Protein AF-A0AAJ2NSG7-F1 (afdb_monomer_lite)

Secondary structure (DSSP, 8-state):
----S--TT-----SSS--------EEEEEEE-EEEE-GGGBPTT----PPP-SSSEEEEEEEHHHHTTEEEEEEEE--SS-B-S------PEEEEETT-PBP---

Structure (mmCIF, N/CA/C/O backbone):
data_AF-A0AAJ2NSG7-F1
#
_entry.id   AF-A0AAJ2NSG7-F1
#
loop_
_atom_site.group_PDB
_atom_site.id
_atom_site.type_symbol
_atom_site.label_atom_id
_atom_site.label_alt_id
_atom_site.label_comp_id
_atom_site.label_asym_id
_atom_site.label_entity_id
_atom_site.label_seq_id
_atom_site.pdbx_PDB_ins_code
_atom_site.Cartn_x
_atom_site.Cartn_y
_atom_site.Cartn_z
_atom_site.occupancy
_atom_site.B_iso_or_equiv
_atom_site.auth_seq_id
_atom_site.auth_comp_id
_atom_site.auth_asym_id
_atom_site.auth_atom_id
_atom_site.pdbx_PDB_model_num
ATOM 1 N N . LEU A 1 1 ? -21.685 13.780 21.806 1.00 62.72 1 LEU A N 1
ATOM 2 C CA . LEU A 1 1 ? -20.548 14.645 21.398 1.00 62.72 1 LEU A CA 1
ATOM 3 C C . LEU A 1 1 ? -20.424 15.786 22.408 1.00 62.72 1 LEU A C 1
ATOM 5 O O . LEU A 1 1 ? -21.454 16.245 22.881 1.00 62.72 1 LEU A O 1
ATOM 9 N N . LYS A 1 2 ? -19.214 16.214 22.790 1.00 68.44 2 LYS A N 1
ATOM 10 C CA . LYS A 1 2 ? -19.013 17.317 23.751 1.00 68.44 2 LYS A CA 1
ATOM 11 C C . LYS A 1 2 ? -18.029 18.322 23.158 1.00 68.44 2 LYS A C 1
ATOM 13 O O . LYS A 1 2 ? -16.928 17.918 22.797 1.00 68.44 2 LYS A O 1
ATOM 18 N N . VAL A 1 3 ? -18.418 19.594 23.064 1.00 71.50 3 VAL A N 1
ATOM 19 C CA . VAL A 1 3 ? -17.498 20.680 22.686 1.00 71.50 3 VAL A CA 1
ATOM 20 C C . VAL A 1 3 ? -16.600 20.973 23.886 1.00 71.50 3 VAL A C 1
ATOM 22 O O . VAL A 1 3 ? -17.094 21.098 25.008 1.00 71.50 3 VAL A O 1
ATOM 25 N N . ARG A 1 4 ? -15.287 21.021 23.663 1.00 80.69 4 ARG A N 1
ATOM 26 C CA . ARG A 1 4 ? -14.282 21.430 24.653 1.00 80.69 4 ARG A CA 1
ATOM 27 C C . ARG A 1 4 ? -13.584 22.694 24.143 1.00 80.69 4 ARG A C 1
ATOM 29 O O . ARG A 1 4 ? -13.655 22.973 22.950 1.00 80.69 4 ARG A O 1
ATOM 36 N N . ASP A 1 5 ? -12.980 23.449 25.057 1.00 82.12 5 ASP A N 1
ATOM 37 C CA . ASP A 1 5 ? -12.172 24.646 24.762 1.00 82.12 5 ASP A CA 1
ATOM 38 C C . ASP A 1 5 ? -12.936 25.813 24.108 1.00 82.12 5 ASP A C 1
ATOM 40 O O . ASP A 1 5 ? -12.384 26.603 23.345 1.00 82.12 5 ASP A O 1
ATOM 44 N N . LEU A 1 6 ? -14.228 25.946 24.426 1.00 80.56 6 LEU A N 1
ATOM 45 C CA . LEU A 1 6 ? -15.042 27.078 23.996 1.00 80.56 6 LEU A CA 1
ATOM 46 C C . LEU A 1 6 ? -15.025 28.176 25.068 1.00 80.56 6 LEU A C 1
ATOM 48 O O . LEU A 1 6 ? -15.244 27.892 26.241 1.00 80.56 6 LEU A O 1
ATOM 52 N N . SER A 1 7 ? -14.792 29.427 24.663 1.00 82.12 7 SER A N 1
ATOM 53 C CA . SER A 1 7 ? -14.899 30.582 25.563 1.00 82.12 7 SER A CA 1
ATOM 54 C C . SER A 1 7 ? -16.317 30.712 26.127 1.00 82.12 7 SER A C 1
ATOM 56 O O . SER A 1 7 ? -17.291 30.545 25.392 1.00 82.12 7 SER A O 1
ATOM 58 N N . ASP A 1 8 ? -16.431 31.121 27.393 1.00 79.75 8 ASP A N 1
ATOM 59 C CA . ASP A 1 8 ? -17.702 31.288 28.118 1.00 79.75 8 ASP A CA 1
ATOM 60 C C . ASP A 1 8 ? -18.688 32.265 27.448 1.00 79.75 8 ASP A C 1
ATOM 62 O O . ASP A 1 8 ? -19.879 32.281 27.758 1.00 79.75 8 ASP A O 1
ATOM 66 N N . ARG A 1 9 ? -18.205 33.092 26.511 1.00 84.62 9 ARG A N 1
ATOM 67 C CA . ARG A 1 9 ? -19.018 34.045 25.738 1.00 84.62 9 ARG A CA 1
ATOM 68 C C . ARG A 1 9 ? -19.652 33.448 24.478 1.00 84.62 9 ARG A C 1
ATOM 70 O O . ARG A 1 9 ? -20.385 34.154 23.790 1.00 84.62 9 ARG A O 1
ATOM 77 N N . ILE A 1 10 ? -19.375 32.189 24.142 1.00 81.94 10 ILE A N 1
ATOM 78 C CA . ILE A 1 10 ? -19.801 31.566 22.884 1.00 81.94 10 ILE A CA 1
ATOM 79 C C . ILE A 1 10 ? -20.735 30.388 23.180 1.00 81.94 10 ILE A C 1
ATOM 81 O O . ILE A 1 10 ? -20.460 29.553 24.035 1.00 81.94 10 ILE A O 1
ATOM 85 N N . LYS A 1 11 ? -21.844 30.293 22.438 1.00 79.56 11 LYS A N 1
ATOM 86 C CA . LYS A 1 11 ? -22.732 29.121 22.441 1.00 79.56 11 LYS A CA 1
ATOM 87 C C . LYS A 1 11 ? -22.495 28.310 21.170 1.00 79.56 11 LYS A C 1
ATOM 89 O O . LYS A 1 11 ? -22.731 28.812 20.075 1.00 79.56 11 LYS A O 1
ATOM 94 N N . ALA A 1 12 ? -22.053 27.062 21.309 1.00 79.94 12 ALA A N 1
ATOM 95 C CA . ALA A 1 12 ? -21.875 26.139 20.190 1.00 79.94 12 ALA A CA 1
ATOM 96 C C . ALA A 1 12 ? -22.970 25.066 20.183 1.00 79.94 12 ALA A C 1
ATOM 98 O O . ALA A 1 12 ? -23.353 24.548 21.229 1.00 79.94 12 ALA A O 1
ATOM 99 N N . THR A 1 13 ? -23.448 24.715 18.989 1.00 82.75 13 THR A N 1
ATOM 100 C CA . THR A 1 13 ? -24.376 23.597 18.767 1.00 82.75 13 THR A CA 1
ATOM 101 C C . THR A 1 13 ? -23.694 22.580 17.865 1.00 82.75 13 THR A C 1
ATOM 103 O O . THR A 1 13 ? -23.187 22.943 16.806 1.00 82.75 13 THR A O 1
ATOM 106 N N . ILE A 1 14 ? -23.673 21.314 18.275 1.00 79.19 14 ILE A N 1
ATOM 107 C CA . ILE A 1 14 ? -23.072 20.241 17.481 1.00 79.19 14 ILE A CA 1
ATOM 108 C C . ILE A 1 14 ? -24.135 19.697 16.528 1.00 79.19 14 ILE A C 1
ATOM 110 O O . ILE A 1 14 ? -25.181 19.231 16.972 1.00 79.19 14 ILE A O 1
ATOM 114 N N . LYS A 1 15 ? -23.866 19.752 15.221 1.00 82.56 15 LYS A N 1
ATOM 115 C CA . LYS A 1 15 ? -24.682 19.101 14.192 1.00 82.56 15 LYS A CA 1
ATOM 116 C C . LYS A 1 15 ? -23.777 18.256 13.293 1.00 82.56 15 LYS A C 1
ATOM 118 O O . LYS A 1 15 ? -22.831 18.817 12.742 1.00 82.56 15 LYS A O 1
ATOM 123 N N . PRO A 1 16 ? -24.059 16.952 13.116 1.00 86.12 16 PRO A N 1
ATOM 124 C CA . PRO A 1 16 ? -25.164 16.169 13.693 1.00 86.12 16 PRO A CA 1
ATOM 125 C C . PRO A 1 16 ? -24.965 15.834 15.185 1.00 86.12 16 PRO A C 1
ATOM 127 O O . PRO A 1 16 ? -23.844 15.827 15.684 1.00 86.12 16 PRO A O 1
ATOM 130 N N . GLU A 1 17 ? -26.052 15.525 15.900 1.00 83.62 17 GLU A N 1
ATOM 131 C CA . GLU A 1 17 ? -25.986 15.110 17.316 1.00 83.62 17 GLU A CA 1
ATOM 132 C C . GLU A 1 17 ? -25.360 13.716 17.507 1.00 83.62 17 GLU A C 1
ATOM 134 O O . GLU A 1 17 ? -24.786 13.425 18.562 1.00 83.62 17 GLU A O 1
ATOM 139 N N . PHE A 1 18 ? -25.413 12.879 16.466 1.00 82.94 18 PHE A N 1
ATOM 140 C CA . PHE A 1 18 ? -24.930 11.501 16.470 1.00 82.94 18 PHE A CA 1
ATOM 141 C C . PHE A 1 18 ? -24.046 11.224 15.256 1.00 82.94 18 PHE A C 1
ATOM 143 O O . PHE A 1 18 ? -24.259 11.768 14.173 1.00 82.94 18 PHE A O 1
ATOM 150 N N . VAL A 1 19 ? -23.070 10.338 15.444 1.00 86.94 19 VAL A N 1
ATOM 151 C CA . VAL A 1 19 ? -22.227 9.798 14.375 1.00 86.94 19 VAL A CA 1
ATOM 152 C C . VAL A 1 19 ? -22.322 8.283 14.445 1.00 86.94 19 VAL A C 1
ATOM 154 O O . VAL A 1 19 ? -22.159 7.697 15.515 1.00 86.94 19 VAL A O 1
ATOM 157 N N . TYR A 1 20 ? -22.586 7.653 13.306 1.00 86.62 20 TYR A N 1
ATOM 158 C CA . TYR A 1 20 ? -22.543 6.204 13.187 1.00 86.62 20 TYR A CA 1
ATOM 159 C C . TYR A 1 20 ? -21.100 5.770 12.967 1.00 86.62 20 TYR A C 1
ATOM 161 O O . TYR A 1 20 ? -20.436 6.240 12.046 1.00 86.62 20 TYR A O 1
ATOM 169 N N . VAL A 1 21 ? -20.621 4.870 13.820 1.00 86.38 21 VAL A N 1
ATOM 170 C CA . VAL A 1 21 ? -19.292 4.271 13.701 1.00 86.38 21 VAL A CA 1
ATOM 171 C C . VAL A 1 21 ? -19.437 2.766 13.556 1.00 86.38 21 VAL A C 1
ATOM 173 O O . VAL A 1 21 ? -20.259 2.140 14.223 1.00 86.38 21 VAL A O 1
ATOM 176 N N . THR A 1 22 ? -18.637 2.174 12.679 1.00 83.25 22 THR A N 1
ATOM 177 C CA . THR A 1 22 ? -18.565 0.720 12.531 1.00 83.25 22 THR A CA 1
ATOM 178 C C . THR A 1 22 ? -17.299 0.228 13.211 1.00 83.25 22 THR A C 1
ATOM 180 O O . THR A 1 22 ? -16.198 0.610 12.825 1.00 83.25 22 THR A O 1
ATOM 183 N N . VAL A 1 23 ? -17.452 -0.626 14.223 1.00 87.19 23 VAL A N 1
ATOM 184 C CA . VAL A 1 23 ? -16.326 -1.243 14.934 1.00 87.19 23 VAL A CA 1
ATOM 185 C C . VAL A 1 23 ? -16.081 -2.629 14.352 1.00 87.19 23 VAL A C 1
ATOM 187 O O . VAL A 1 23 ? -17.015 -3.408 14.180 1.00 87.19 23 VAL A O 1
ATOM 190 N N . GLN A 1 24 ? -14.827 -2.928 14.026 1.00 87.31 24 GLN A N 1
ATOM 191 C CA . GLN A 1 24 ? -14.408 -4.222 13.492 1.00 87.31 24 GLN A CA 1
ATOM 192 C C . GLN A 1 24 ? -13.083 -4.644 14.123 1.00 87.31 24 GLN A C 1
ATOM 194 O O . GLN A 1 24 ? -12.322 -3.804 14.607 1.00 87.31 24 GLN A O 1
ATOM 199 N N . GLU A 1 25 ? -12.793 -5.944 14.082 1.00 91.44 25 GLU A N 1
ATOM 200 C CA . GLU A 1 25 ? -11.492 -6.466 14.491 1.00 91.44 25 GLU A CA 1
ATOM 201 C C . GLU A 1 25 ? -10.372 -5.835 13.657 1.00 91.44 25 GLU A C 1
ATOM 203 O O . GLU A 1 25 ? -10.416 -5.839 12.421 1.00 91.44 25 GLU A O 1
ATOM 208 N N . LYS A 1 26 ? -9.355 -5.316 14.348 1.00 92.00 26 LYS A N 1
ATOM 209 C CA . LYS A 1 26 ? -8.122 -4.821 13.742 1.00 92.00 26 LYS A CA 1
ATOM 210 C C . LYS A 1 26 ? -7.162 -5.991 13.566 1.00 92.00 26 LYS A C 1
ATOM 212 O O . LYS A 1 26 ? -6.726 -6.580 14.553 1.00 92.00 26 LYS A O 1
ATOM 217 N N . VAL A 1 27 ? -6.818 -6.306 12.323 1.00 93.88 27 VAL A N 1
ATOM 218 C CA . VAL A 1 27 ? -5.889 -7.393 11.987 1.00 93.88 27 VAL A CA 1
ATOM 219 C C . VAL A 1 27 ? -4.740 -6.863 11.142 1.00 93.88 27 VAL A C 1
ATOM 221 O O . VAL A 1 27 ? -4.900 -5.882 10.415 1.00 93.88 27 VAL A O 1
ATOM 224 N N . SER A 1 28 ? -3.588 -7.527 11.227 1.00 94.88 28 SER A N 1
ATOM 225 C CA . SER A 1 28 ? -2.427 -7.236 10.387 1.00 94.88 28 SER A CA 1
ATOM 226 C C . SER A 1 28 ? -2.024 -8.467 9.582 1.00 94.88 28 SER A C 1
ATOM 228 O O . SER A 1 28 ? -1.942 -9.560 10.143 1.00 94.88 28 SER A O 1
ATOM 230 N N . LYS A 1 29 ? -1.724 -8.293 8.294 1.00 93.31 29 LYS A N 1
ATOM 231 C CA . LYS A 1 29 ? -1.190 -9.352 7.421 1.00 93.31 29 LYS A CA 1
ATOM 232 C C . LYS A 1 29 ? -0.045 -8.818 6.566 1.00 93.31 29 LYS A C 1
ATOM 234 O O . LYS A 1 29 ? 0.025 -7.623 6.290 1.00 93.31 29 LYS A O 1
ATOM 239 N N . GLU A 1 30 ? 0.861 -9.706 6.175 1.00 94.62 30 GLU A N 1
ATOM 240 C CA . GLU A 1 30 ? 1.947 -9.376 5.254 1.00 94.62 30 GLU A CA 1
ATOM 241 C C . GLU A 1 30 ? 1.514 -9.594 3.809 1.00 94.62 30 GLU A C 1
ATOM 243 O O . GLU A 1 30 ? 0.941 -10.632 3.473 1.00 94.62 30 GLU A O 1
ATOM 248 N N . PHE A 1 31 ? 1.842 -8.635 2.951 1.00 93.69 31 PHE A N 1
ATOM 249 C CA . PHE A 1 31 ? 1.560 -8.688 1.524 1.00 93.69 31 PHE A CA 1
ATOM 250 C C . PHE A 1 31 ? 2.826 -8.394 0.731 1.00 93.69 31 PHE A C 1
ATOM 252 O O . PHE A 1 31 ? 3.659 -7.589 1.151 1.00 93.69 31 PHE A O 1
ATOM 259 N N . LYS A 1 32 ? 2.975 -9.064 -0.414 1.00 93.50 32 LYS A N 1
ATOM 260 C CA . LYS A 1 32 ? 4.050 -8.767 -1.363 1.00 93.50 32 LYS A CA 1
ATOM 261 C C . LYS A 1 32 ? 3.726 -7.476 -2.102 1.00 93.50 32 LYS A C 1
ATOM 263 O O . LYS A 1 32 ? 2.582 -7.292 -2.502 1.00 93.50 32 LYS A O 1
ATOM 268 N N . VAL A 1 33 ? 4.726 -6.622 -2.279 1.00 93.19 33 VAL A N 1
ATOM 269 C CA . VAL A 1 33 ? 4.589 -5.382 -3.046 1.00 93.19 33 VAL A CA 1
ATOM 270 C C . VAL A 1 33 ? 5.047 -5.632 -4.475 1.00 93.19 33 VAL A C 1
ATOM 272 O O . VAL A 1 33 ? 6.148 -6.131 -4.702 1.00 93.19 33 VAL A O 1
ATOM 275 N N . GLU A 1 34 ? 4.208 -5.265 -5.433 1.00 91.19 34 GLU A N 1
ATOM 276 C CA . GLU A 1 34 ? 4.520 -5.328 -6.858 1.00 91.19 34 GLU A CA 1
ATOM 277 C C . GLU A 1 34 ? 4.737 -3.916 -7.403 1.00 91.19 34 GLU A C 1
ATOM 279 O O . GLU A 1 34 ? 3.969 -3.004 -7.108 1.00 91.19 34 GLU A O 1
ATOM 284 N N . ALA A 1 35 ? 5.781 -3.708 -8.203 1.00 88.88 35 ALA A N 1
ATOM 285 C CA . ALA A 1 35 ? 5.962 -2.433 -8.887 1.00 88.88 35 ALA A CA 1
ATOM 286 C C . ALA A 1 35 ? 5.041 -2.351 -10.105 1.00 88.88 35 ALA A C 1
ATOM 288 O O . ALA A 1 35 ? 4.988 -3.271 -10.924 1.00 88.88 35 ALA A O 1
ATOM 289 N N . GLU A 1 36 ? 4.370 -1.216 -10.256 1.00 87.75 36 GLU A N 1
ATOM 290 C CA . GLU A 1 36 ? 3.571 -0.891 -11.429 1.00 87.75 36 GLU A CA 1
ATOM 291 C C . GLU A 1 36 ? 4.170 0.329 -12.124 1.00 87.75 36 GLU A C 1
ATOM 293 O O . GLU A 1 36 ? 4.388 1.371 -11.512 1.00 87.75 36 GLU A O 1
ATOM 298 N N . PHE A 1 37 ? 4.453 0.187 -13.416 1.00 85.88 37 PHE A N 1
ATOM 299 C CA . PHE A 1 37 ? 4.965 1.258 -14.259 1.00 85.88 37 PHE A CA 1
ATOM 300 C C . PHE A 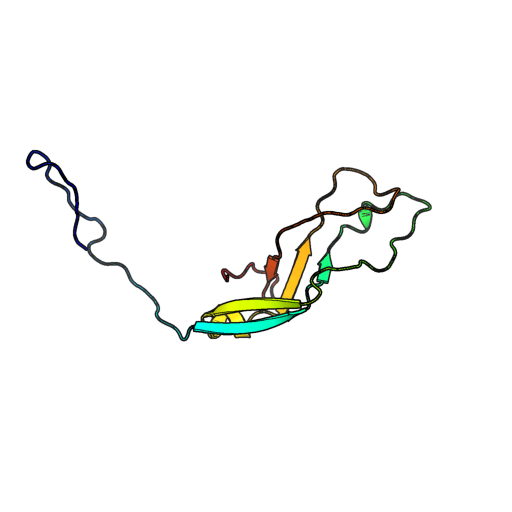1 37 ? 4.304 1.186 -15.632 1.00 85.88 37 PHE A C 1
ATOM 302 O O . PHE A 1 37 ? 3.901 0.117 -16.106 1.00 85.88 37 PHE A O 1
ATOM 309 N N . ASN A 1 38 ? 4.193 2.336 -16.287 1.00 86.44 38 ASN A N 1
ATOM 310 C CA . ASN A 1 38 ? 3.553 2.415 -17.586 1.00 86.44 38 ASN A CA 1
ATOM 311 C C . ASN A 1 38 ? 4.512 1.945 -18.688 1.00 86.44 38 ASN A C 1
ATOM 313 O O . ASN A 1 38 ? 5.464 2.633 -19.051 1.00 86.44 38 ASN A O 1
ATOM 317 N N . ARG A 1 39 ? 4.226 0.777 -19.270 1.00 83.94 39 ARG A N 1
ATOM 318 C CA . ARG A 1 39 ? 5.020 0.217 -20.375 1.00 83.94 39 ARG A CA 1
ATOM 319 C C . ARG A 1 39 ? 4.999 1.083 -21.635 1.00 83.94 39 ARG A C 1
ATOM 321 O O . ARG A 1 39 ? 5.948 1.026 -22.405 1.00 83.94 39 ARG A O 1
ATOM 328 N N . ASN A 1 40 ? 3.973 1.915 -21.820 1.00 85.75 40 ASN A N 1
ATOM 329 C CA . ASN A 1 40 ? 3.893 2.835 -22.959 1.00 85.75 40 ASN A CA 1
ATOM 330 C C . ASN A 1 40 ? 4.895 3.991 -22.853 1.00 85.75 40 ASN A C 1
ATOM 332 O O . ASN A 1 40 ? 5.087 4.713 -23.823 1.00 85.75 40 ASN A O 1
ATOM 336 N N . GLN A 1 41 ? 5.516 4.185 -21.687 1.00 86.88 41 GLN A N 1
ATOM 337 C CA . GLN A 1 41 ? 6.574 5.175 -21.512 1.00 86.88 41 GLN A CA 1
ATOM 338 C C . GLN A 1 41 ? 7.950 4.629 -21.891 1.00 86.88 41 GLN A C 1
ATOM 340 O O . GLN A 1 41 ? 8.899 5.398 -21.917 1.00 86.88 41 GLN A O 1
ATOM 345 N N . ILE A 1 42 ? 8.105 3.336 -22.186 1.00 86.62 42 ILE A N 1
ATOM 346 C CA . ILE A 1 42 ? 9.401 2.785 -22.596 1.00 86.62 42 ILE A CA 1
ATOM 347 C C . ILE A 1 42 ? 9.740 3.320 -23.991 1.00 86.62 42 ILE A C 1
ATOM 349 O O . ILE A 1 42 ? 8.974 3.122 -24.934 1.00 86.62 42 ILE A O 1
ATOM 353 N N . ALA A 1 43 ? 10.885 3.994 -24.121 1.00 86.88 43 ALA A N 1
ATOM 354 C CA . ALA A 1 43 ? 11.333 4.517 -25.406 1.00 86.88 43 ALA A CA 1
ATOM 355 C C . ALA A 1 43 ? 11.572 3.388 -26.423 1.00 86.88 43 ALA A C 1
ATOM 357 O O . ALA A 1 43 ? 11.996 2.283 -26.074 1.00 86.88 43 ALA A O 1
ATOM 358 N N . ALA A 1 44 ? 11.351 3.676 -27.707 1.00 86.12 44 ALA A N 1
ATOM 359 C CA . ALA A 1 44 ? 11.647 2.723 -28.772 1.00 86.12 44 ALA A CA 1
ATOM 360 C C . ALA A 1 44 ? 13.128 2.298 -28.731 1.00 86.12 44 ALA A C 1
ATOM 362 O O . ALA A 1 44 ? 14.021 3.137 -28.627 1.00 86.12 44 ALA A O 1
ATOM 363 N N . GLY A 1 45 ? 13.381 0.989 -28.810 1.00 86.56 45 GLY A N 1
ATOM 364 C CA . GLY A 1 45 ? 14.727 0.414 -28.693 1.00 86.56 45 GLY A CA 1
ATOM 365 C C . GLY A 1 45 ? 15.153 0.050 -27.266 1.00 86.56 45 GLY A C 1
ATOM 366 O O . GLY A 1 45 ? 16.213 -0.548 -27.099 1.00 86.56 45 GLY A O 1
ATOM 367 N N . TYR A 1 46 ? 14.327 0.336 -26.256 1.00 85.56 46 TYR A N 1
ATOM 368 C CA . TYR A 1 46 ? 14.570 -0.042 -24.864 1.00 85.56 46 TYR A CA 1
ATOM 369 C C . TYR A 1 46 ? 13.632 -1.168 -24.416 1.00 85.56 46 TYR A C 1
ATOM 371 O O . TYR A 1 46 ? 12.5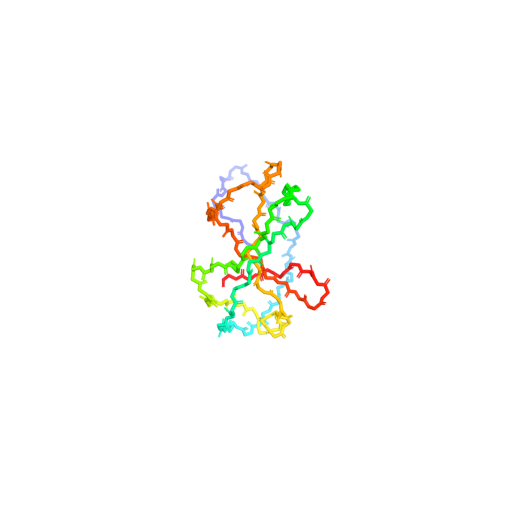24 -1.331 -24.929 1.00 85.56 46 TYR A O 1
ATOM 379 N N . VAL A 1 47 ? 14.078 -1.957 -23.436 1.00 84.38 47 VAL A N 1
ATOM 380 C CA . VAL A 1 47 ? 13.301 -3.044 -22.826 1.00 84.38 47 VAL A CA 1
ATOM 381 C C . VAL A 1 47 ? 13.308 -2.856 -21.316 1.00 84.38 47 VAL A C 1
ATOM 383 O O . VAL A 1 47 ? 14.359 -2.634 -20.717 1.00 84.38 47 VAL A O 1
ATOM 386 N N . ALA A 1 48 ? 12.139 -2.969 -20.688 1.00 84.44 48 ALA A N 1
ATOM 387 C CA . ALA A 1 48 ? 12.056 -2.964 -19.235 1.00 84.44 48 ALA A CA 1
ATOM 388 C C . ALA A 1 48 ? 12.596 -4.280 -18.655 1.00 84.44 48 ALA A C 1
ATOM 390 O O . ALA A 1 48 ? 12.139 -5.365 -19.020 1.00 84.44 48 ALA A O 1
ATOM 391 N N . GLY A 1 49 ? 13.549 -4.170 -17.728 1.00 82.94 49 GLY A N 1
ATOM 392 C CA . GLY A 1 49 ? 13.998 -5.290 -16.903 1.00 82.94 49 GLY A CA 1
ATOM 393 C C . GLY A 1 49 ? 12.970 -5.688 -15.837 1.00 82.94 49 GLY A C 1
ATOM 394 O O . GLY A 1 49 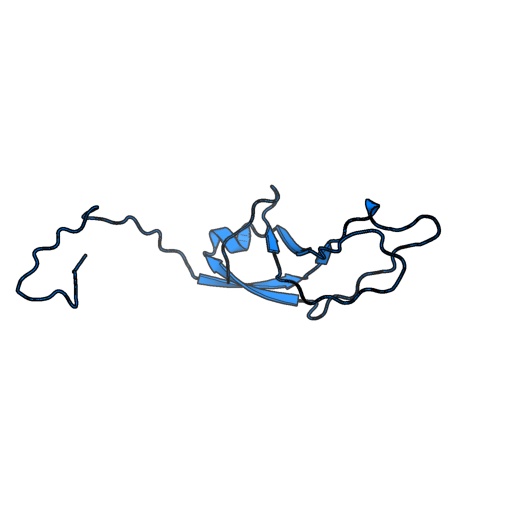? 11.895 -5.094 -15.722 1.00 82.94 49 GLY A O 1
ATOM 395 N N . GLN A 1 50 ? 13.308 -6.695 -15.028 1.00 84.25 50 GLN A N 1
ATOM 396 C CA . GLN A 1 50 ? 12.511 -7.020 -13.844 1.00 84.25 50 GLN A CA 1
ATOM 397 C C . GLN A 1 50 ? 12.657 -5.9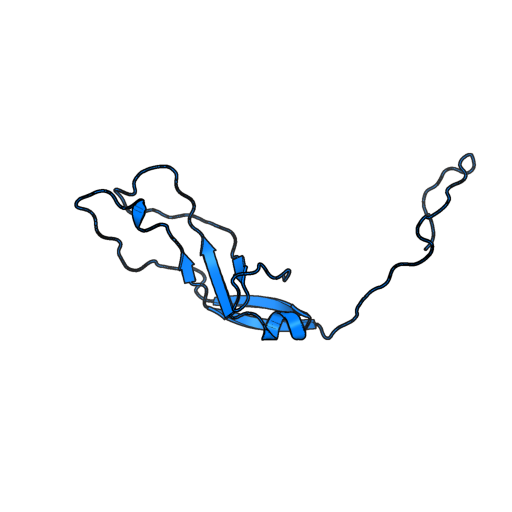05 -12.796 1.00 84.25 50 GLN A C 1
ATOM 399 O O . GLN A 1 50 ? 13.786 -5.570 -12.432 1.00 84.25 50 GLN A O 1
ATOM 404 N N . PRO A 1 51 ? 11.549 -5.330 -12.296 1.00 84.25 51 PRO A N 1
ATOM 405 C CA . PRO A 1 51 ? 11.618 -4.323 -11.252 1.00 84.25 51 PRO A CA 1
ATOM 406 C C . PRO A 1 51 ? 12.056 -4.955 -9.928 1.00 84.25 51 PRO A C 1
ATOM 408 O O . PRO A 1 51 ? 11.559 -6.012 -9.533 1.00 84.25 51 PRO A O 1
ATOM 411 N N . ILE A 1 52 ? 12.962 -4.278 -9.227 1.00 87.81 52 ILE A N 1
ATOM 412 C CA . ILE A 1 52 ? 13.380 -4.640 -7.872 1.00 87.81 52 ILE A CA 1
ATOM 413 C C . ILE A 1 52 ? 12.569 -3.784 -6.901 1.00 87.81 52 ILE A C 1
ATOM 415 O O . ILE A 1 52 ? 12.543 -2.561 -7.025 1.00 87.81 52 ILE A O 1
ATOM 419 N N . VAL A 1 53 ? 11.886 -4.432 -5.956 1.00 89.38 53 VAL A N 1
ATOM 420 C CA . VAL A 1 53 ? 11.049 -3.759 -4.956 1.00 89.38 53 VAL A CA 1
ATOM 421 C C . VAL A 1 53 ? 11.614 -4.017 -3.572 1.00 89.38 53 VAL A C 1
ATOM 423 O O . VAL A 1 53 ? 11.636 -5.157 -3.101 1.00 89.38 53 VAL A O 1
ATOM 426 N N . GLU A 1 54 ? 12.037 -2.944 -2.912 1.00 88.75 54 GLU A N 1
ATOM 427 C CA . GLU A 1 54 ? 12.530 -2.973 -1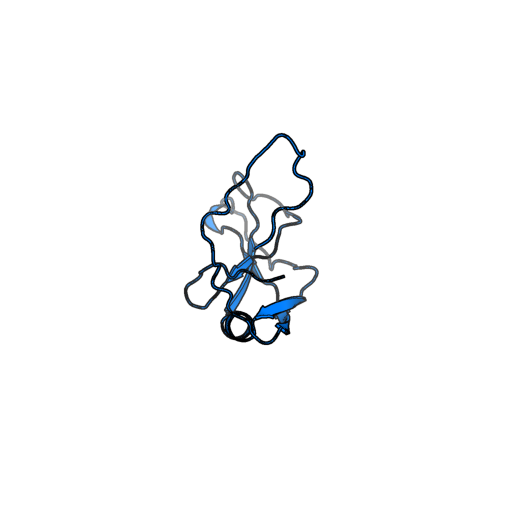.541 1.00 88.75 54 GLU A CA 1
ATOM 428 C C . GLU A 1 54 ? 11.747 -1.965 -0.683 1.00 88.75 54 GLU A C 1
ATOM 430 O O . GLU A 1 54 ? 11.761 -0.770 -0.984 1.00 88.75 54 GLU A O 1
ATOM 435 N N . PRO A 1 55 ? 11.050 -2.418 0.378 1.00 89.75 55 PRO A N 1
ATOM 436 C CA . PRO A 1 55 ? 10.906 -3.808 0.821 1.00 89.75 55 PRO A CA 1
ATOM 437 C C . PRO A 1 55 ? 9.947 -4.622 -0.070 1.00 89.75 55 PRO A C 1
ATOM 439 O O . PRO A 1 55 ? 8.895 -4.142 -0.483 1.00 89.75 55 PRO A O 1
ATOM 442 N N . SER A 1 56 ? 10.266 -5.900 -0.301 1.00 90.00 56 SER A N 1
ATOM 443 C CA . SER A 1 56 ? 9.438 -6.802 -1.126 1.00 90.00 56 SER A CA 1
ATOM 444 C C . SER A 1 56 ? 8.129 -7.227 -0.453 1.00 90.00 56 SER A C 1
ATOM 446 O O . SER A 1 56 ? 7.214 -7.729 -1.111 1.00 90.00 56 SER A O 1
ATOM 448 N N . LYS A 1 57 ? 8.030 -7.038 0.867 1.00 92.38 57 LYS A N 1
ATOM 449 C CA . LYS A 1 57 ? 6.838 -7.300 1.670 1.00 92.38 57 LYS A CA 1
ATOM 450 C C . LYS A 1 57 ? 6.583 -6.157 2.635 1.00 92.38 57 LYS A C 1
ATOM 452 O O . LYS A 1 57 ? 7.515 -5.613 3.222 1.00 92.38 57 LYS A O 1
ATOM 457 N N . VAL A 1 58 ? 5.308 -5.863 2.851 1.00 92.38 58 VAL A N 1
ATOM 458 C CA . VAL A 1 58 ? 4.850 -4.881 3.833 1.00 92.38 58 VAL A CA 1
ATOM 459 C C . VAL A 1 58 ? 3.769 -5.486 4.713 1.00 92.38 58 VAL A C 1
ATOM 461 O O . VAL A 1 58 ? 2.975 -6.321 4.274 1.00 92.38 58 VAL A O 1
ATOM 464 N N . LYS A 1 59 ? 3.740 -5.060 5.973 1.00 94.19 59 LYS A N 1
ATOM 465 C CA . LYS A 1 59 ? 2.690 -5.423 6.920 1.00 94.19 59 LYS A CA 1
ATOM 466 C C . LYS A 1 59 ? 1.589 -4.373 6.849 1.00 94.19 59 LYS A C 1
ATOM 468 O O . LYS A 1 59 ? 1.837 -3.219 7.167 1.00 94.19 59 LYS A O 1
ATOM 473 N N . ILE A 1 60 ? 0.391 -4.794 6.465 1.00 93.25 60 ILE A N 1
ATOM 474 C CA . ILE A 1 60 ? -0.783 -3.930 6.331 1.00 93.25 60 ILE A CA 1
ATOM 475 C C . ILE A 1 60 ? -1.743 -4.238 7.468 1.00 93.25 60 ILE A C 1
ATOM 477 O O . ILE A 1 60 ? -2.016 -5.407 7.761 1.00 93.25 60 ILE A O 1
ATOM 481 N N . THR A 1 61 ? -2.261 -3.194 8.100 1.00 92.44 61 THR A N 1
ATOM 482 C CA . THR A 1 61 ? -3.170 -3.256 9.237 1.00 92.44 61 THR A CA 1
ATOM 483 C C . THR A 1 61 ? -4.477 -2.546 8.924 1.00 92.44 61 THR A C 1
ATOM 485 O O . THR A 1 61 ? -4.515 -1.421 8.435 1.00 92.44 61 THR A O 1
ATOM 488 N N . GLY A 1 62 ? -5.589 -3.191 9.248 1.00 91.31 62 GLY A N 1
ATOM 489 C CA . GLY A 1 62 ? -6.900 -2.629 8.967 1.00 91.31 62 GLY A CA 1
ATOM 490 C C . GLY A 1 62 ? -8.019 -3.456 9.562 1.00 91.31 62 GLY A C 1
ATOM 491 O O . GLY A 1 62 ? -7.791 -4.439 10.273 1.00 91.31 62 GLY A O 1
ATOM 492 N N . ALA A 1 63 ? -9.247 -3.047 9.264 1.00 92.62 63 ALA A N 1
ATOM 493 C CA . ALA A 1 63 ? -10.414 -3.841 9.599 1.00 92.62 63 ALA A CA 1
ATOM 494 C C . ALA A 1 63 ? -10.346 -5.195 8.878 1.00 92.62 63 ALA A C 1
ATOM 496 O O . ALA A 1 63 ? -10.017 -5.247 7.690 1.00 92.62 63 ALA A O 1
ATOM 497 N N . ARG A 1 64 ? -10.695 -6.285 9.567 1.00 89.94 64 ARG A N 1
ATOM 498 C CA . ARG A 1 64 ? -10.647 -7.650 9.016 1.00 89.94 64 ARG A CA 1
ATOM 499 C C . ARG A 1 64 ? -11.299 -7.770 7.639 1.00 89.94 64 ARG A C 1
ATOM 501 O O . ARG A 1 64 ? -10.691 -8.304 6.719 1.00 89.94 64 ARG A O 1
ATOM 508 N N . SER A 1 65 ? -12.479 -7.174 7.469 1.00 90.88 65 SER A N 1
ATOM 509 C CA . SER A 1 65 ? -13.194 -7.185 6.188 1.00 90.88 65 SER A CA 1
ATOM 510 C C . SER A 1 65 ? -12.453 -6.469 5.052 1.00 90.88 65 SER A C 1
ATOM 512 O O . SER A 1 65 ? -12.645 -6.814 3.890 1.00 90.88 65 SER A O 1
ATOM 514 N N . LEU A 1 66 ? -11.644 -5.446 5.346 1.00 90.94 66 LEU A N 1
ATOM 515 C CA . LEU A 1 66 ? -10.831 -4.742 4.349 1.00 90.94 66 LEU A CA 1
ATOM 516 C C . LEU A 1 66 ? -9.587 -5.554 4.015 1.00 90.94 66 LEU A C 1
ATOM 518 O O . LEU A 1 66 ? -9.311 -5.763 2.840 1.00 90.94 66 LEU A O 1
ATOM 522 N N . ILE A 1 67 ? -8.898 -6.072 5.034 1.00 92.19 67 ILE A N 1
ATOM 523 C CA . ILE A 1 67 ? -7.697 -6.895 4.862 1.00 92.19 67 ILE A CA 1
ATOM 524 C C . ILE A 1 67 ? -7.987 -8.136 4.011 1.00 92.19 67 ILE A C 1
ATOM 526 O O . ILE A 1 67 ? -7.205 -8.465 3.125 1.00 92.19 67 ILE A O 1
ATOM 530 N N . ASP A 1 68 ? -9.128 -8.790 4.226 1.00 91.44 68 ASP A N 1
ATOM 531 C CA . ASP A 1 68 ? -9.521 -9.978 3.460 1.00 91.44 68 ASP A CA 1
ATOM 532 C C . ASP A 1 68 ? -9.944 -9.660 2.010 1.00 91.44 68 ASP A C 1
ATOM 534 O O . ASP A 1 68 ? -10.021 -10.563 1.180 1.00 91.44 68 ASP A O 1
ATOM 538 N N . ARG A 1 69 ? -10.194 -8.384 1.680 1.00 93.00 69 ARG A N 1
ATOM 539 C CA . ARG A 1 69 ? -10.484 -7.922 0.310 1.00 93.00 69 ARG A CA 1
ATOM 540 C C . ARG A 1 69 ? -9.239 -7.498 -0.467 1.00 93.00 69 ARG A C 1
ATOM 542 O O . ARG A 1 69 ? -9.334 -7.327 -1.684 1.00 93.00 69 ARG A O 1
ATOM 549 N N . ILE A 1 70 ? -8.096 -7.331 0.203 1.00 93.31 70 ILE A N 1
ATOM 550 C CA . ILE A 1 70 ? -6.839 -6.946 -0.445 1.00 93.31 70 ILE A CA 1
ATOM 551 C C . ILE A 1 70 ? -6.470 -8.011 -1.472 1.00 93.31 70 ILE A C 1
ATOM 553 O O . ILE A 1 70 ? -6.297 -9.181 -1.138 1.00 93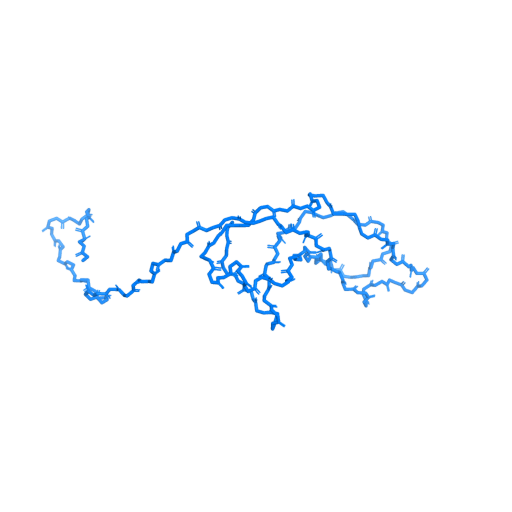.31 70 ILE A O 1
ATOM 557 N N . THR A 1 71 ? -6.344 -7.586 -2.724 1.00 93.31 71 THR A N 1
ATOM 558 C CA . THR A 1 71 ? -5.935 -8.456 -3.834 1.00 93.31 71 THR A CA 1
ATOM 559 C C . THR A 1 71 ? -4.612 -7.995 -4.426 1.00 93.31 71 THR A C 1
ATOM 561 O O . THR A 1 71 ? -3.768 -8.828 -4.742 1.00 93.31 71 THR A O 1
ATOM 564 N N . TYR A 1 72 ? -4.398 -6.681 -4.520 1.00 92.19 72 TYR A N 1
ATOM 565 C CA . TYR A 1 72 ? -3.175 -6.122 -5.083 1.00 92.19 72 TYR A CA 1
ATOM 566 C C . TYR A 1 72 ? -2.553 -5.113 -4.129 1.00 92.19 72 TYR A C 1
ATOM 568 O O . TYR A 1 72 ? -3.241 -4.292 -3.524 1.00 92.19 72 TYR A O 1
ATOM 576 N N . VAL A 1 73 ? -1.233 -5.166 -4.022 1.00 93.62 73 VAL A N 1
ATOM 577 C CA . VAL A 1 73 ? -0.433 -4.212 -3.260 1.00 93.62 73 VAL A CA 1
ATOM 578 C C . VAL A 1 73 ? 0.639 -3.707 -4.206 1.00 93.62 73 VAL A C 1
ATOM 580 O O . VAL A 1 73 ? 1.574 -4.434 -4.536 1.00 93.62 73 VAL A O 1
ATOM 583 N N . LYS A 1 74 ? 0.448 -2.489 -4.706 1.00 91.44 74 LYS A N 1
ATOM 584 C CA . LYS A 1 74 ? 1.213 -1.956 -5.829 1.00 91.44 74 LYS A CA 1
ATOM 585 C C . LYS A 1 74 ? 1.962 -0.688 -5.459 1.00 91.44 74 LYS A C 1
ATOM 587 O O . LYS A 1 74 ? 1.406 0.211 -4.838 1.00 91.44 74 LYS A O 1
ATOM 592 N N . ALA A 1 75 ? 3.212 -0.599 -5.879 1.00 90.44 75 ALA A N 1
ATOM 593 C CA . ALA A 1 75 ? 4.009 0.616 -5.842 1.00 90.44 75 ALA A CA 1
ATOM 594 C C . ALA A 1 75 ? 3.994 1.235 -7.244 1.00 90.44 75 ALA A C 1
ATOM 596 O O . ALA A 1 75 ? 4.671 0.744 -8.148 1.00 90.44 75 ALA A O 1
ATOM 597 N N . ALA A 1 76 ? 3.182 2.275 -7.435 1.00 87.69 76 ALA A N 1
ATOM 598 C CA . ALA A 1 76 ? 3.061 2.951 -8.721 1.00 87.69 76 ALA A CA 1
ATOM 599 C C . ALA A 1 76 ? 4.226 3.927 -8.924 1.00 87.69 76 ALA A C 1
ATOM 601 O O . ALA A 1 76 ? 4.442 4.836 -8.114 1.00 87.69 76 ALA A O 1
ATOM 602 N N . ILE A 1 77 ? 4.974 3.731 -10.006 1.00 84.50 77 ILE A N 1
ATOM 603 C CA . ILE A 1 77 ? 6.069 4.606 -10.417 1.00 84.50 77 ILE A CA 1
ATOM 604 C C . ILE A 1 77 ? 5.514 5.602 -11.435 1.00 84.50 77 ILE A C 1
ATOM 606 O O . ILE A 1 77 ? 5.247 5.253 -12.585 1.00 84.50 77 ILE A O 1
ATOM 610 N N . GLU A 1 78 ? 5.334 6.844 -10.997 1.00 81.00 78 GLU A N 1
ATOM 611 C CA . GLU A 1 78 ? 4.906 7.948 -11.853 1.00 81.00 78 GLU A CA 1
ATOM 612 C C . GLU A 1 78 ? 6.135 8.717 -12.345 1.00 81.00 78 GLU A C 1
ATOM 614 O O . GLU A 1 78 ? 6.742 9.482 -11.597 1.00 81.00 78 GLU A O 1
ATOM 619 N N . GLU A 1 79 ? 6.503 8.525 -13.612 1.00 79.69 79 GLU A N 1
ATOM 620 C CA . GLU A 1 79 ? 7.563 9.297 -14.264 1.00 79.69 79 GLU A CA 1
ATOM 621 C C . GLU A 1 79 ? 6.966 10.138 -15.398 1.00 79.69 79 GLU A C 1
ATOM 623 O O . GLU A 1 79 ? 5.989 9.744 -16.039 1.00 79.69 79 GLU A O 1
ATOM 628 N N . LYS A 1 80 ? 7.526 11.323 -15.654 1.00 77.50 80 LYS A N 1
ATOM 629 C CA . LYS A 1 80 ? 7.101 12.173 -16.773 1.00 77.50 80 LYS A CA 1
ATOM 630 C C . LYS A 1 80 ? 8.023 11.936 -17.964 1.00 77.50 80 LYS A C 1
ATOM 632 O O . LYS A 1 80 ? 9.225 12.137 -17.857 1.00 77.50 80 LYS A O 1
ATOM 637 N N . GLY A 1 81 ? 7.441 11.588 -19.109 1.00 81.06 81 GLY A N 1
ATOM 638 C CA . GLY A 1 81 ? 8.178 11.381 -20.357 1.00 81.06 81 GLY A CA 1
ATOM 639 C C . GLY A 1 81 ? 8.546 9.922 -20.620 1.00 81.06 81 GLY A C 1
ATOM 640 O O . GLY A 1 81 ? 7.910 9.009 -20.095 1.00 81.06 81 GLY A O 1
ATOM 641 N N . GLU A 1 82 ? 9.529 9.731 -21.498 1.00 83.81 82 GLU A N 1
ATOM 642 C CA . GLU A 1 82 ? 10.001 8.418 -21.932 1.00 83.81 82 GLU A CA 1
ATOM 643 C C . GLU A 1 82 ? 11.096 7.873 -21.002 1.00 83.81 82 GLU A C 1
ATOM 645 O O . GLU A 1 82 ? 12.045 8.579 -20.659 1.00 83.81 82 GLU A O 1
ATOM 650 N N . LEU A 1 83 ? 11.000 6.594 -20.653 1.00 85.19 83 LEU A N 1
ATOM 651 C CA . LEU A 1 83 ? 11.986 5.843 -19.890 1.00 85.19 83 LEU A CA 1
ATOM 652 C C . LEU A 1 83 ? 13.093 5.356 -20.828 1.00 85.19 83 LEU A C 1
ATOM 654 O O . LEU A 1 83 ? 12.853 4.511 -21.695 1.00 85.19 83 LEU A O 1
ATOM 658 N N . LYS A 1 84 ? 14.295 5.909 -20.645 1.00 85.94 84 LYS A N 1
ATOM 659 C CA . LYS A 1 84 ? 15.504 5.599 -21.432 1.00 85.94 84 LYS A CA 1
ATOM 660 C C . LYS A 1 84 ? 16.630 5.002 -20.589 1.00 85.94 84 LYS A C 1
ATOM 662 O O . LYS A 1 84 ? 17.580 4.476 -21.141 1.00 85.94 84 LYS A O 1
ATOM 667 N N . ASP A 1 85 ? 16.507 5.040 -19.266 1.00 85.62 85 ASP A N 1
ATOM 668 C CA . ASP A 1 85 ? 17.538 4.594 -18.331 1.00 85.62 85 ASP A CA 1
ATOM 669 C C . ASP A 1 85 ? 16.908 3.879 -17.129 1.00 85.62 85 ASP A C 1
ATOM 671 O O . ASP A 1 85 ? 15.688 3.896 -16.933 1.00 85.62 85 ASP A O 1
ATOM 675 N N . THR A 1 86 ? 17.747 3.257 -16.300 1.00 84.50 86 THR A N 1
ATOM 676 C CA . THR A 1 86 ? 17.320 2.678 -15.023 1.00 84.50 86 THR A CA 1
ATOM 677 C C . THR A 1 86 ? 16.843 3.780 -14.082 1.00 84.50 86 THR A C 1
ATOM 679 O O . THR A 1 86 ? 17.609 4.668 -13.708 1.00 84.50 86 THR A O 1
ATOM 682 N N . ILE A 1 87 ? 15.587 3.688 -13.650 1.00 83.62 87 ILE A N 1
ATOM 683 C CA . ILE A 1 87 ? 14.991 4.608 -12.680 1.00 83.62 87 ILE A CA 1
ATOM 684 C C . ILE A 1 87 ? 14.912 3.965 -11.295 1.00 83.62 87 ILE A C 1
ATOM 686 O O . ILE A 1 87 ? 14.660 2.769 -11.160 1.00 83.62 87 ILE A O 1
ATOM 690 N N . SER A 1 88 ? 15.093 4.778 -10.256 1.00 86.12 88 SER A N 1
ATOM 691 C CA . SER A 1 88 ? 14.845 4.396 -8.866 1.00 86.12 88 SER A CA 1
ATOM 692 C C . SER A 1 88 ? 14.002 5.477 -8.201 1.00 86.12 88 SER A C 1
ATOM 694 O O . SER A 1 88 ? 14.325 6.666 -8.278 1.00 86.12 88 SER A O 1
ATOM 696 N N . ARG A 1 89 ? 12.882 5.077 -7.594 1.00 83.88 89 ARG A N 1
ATOM 697 C CA . ARG A 1 89 ? 11.907 5.988 -6.989 1.00 83.88 89 ARG A CA 1
ATOM 698 C C . ARG A 1 89 ? 11.364 5.405 -5.696 1.00 83.88 89 ARG A C 1
ATOM 700 O O . ARG A 1 89 ? 10.981 4.241 -5.639 1.00 83.88 89 ARG A O 1
ATOM 707 N N . THR A 1 90 ? 11.247 6.268 -4.694 1.00 86.62 90 THR A N 1
ATOM 708 C CA . THR A 1 90 ? 10.493 5.982 -3.476 1.00 86.62 90 THR A CA 1
ATOM 709 C C . THR A 1 90 ? 9.069 6.475 -3.678 1.00 86.62 90 THR A C 1
ATOM 711 O O . THR A 1 90 ? 8.844 7.674 -3.836 1.00 86.62 90 THR A O 1
ATOM 714 N N . THR A 1 91 ? 8.113 5.553 -3.688 1.00 85.81 91 THR A N 1
ATOM 715 C CA . THR A 1 91 ? 6.687 5.845 -3.869 1.00 85.81 91 THR A CA 1
ATOM 716 C C . THR A 1 91 ? 5.871 5.200 -2.755 1.00 85.81 91 THR A C 1
ATOM 718 O O . THR A 1 91 ? 6.313 4.247 -2.107 1.00 85.81 91 THR A O 1
ATOM 721 N N . GLY A 1 92 ? 4.680 5.738 -2.514 1.00 86.94 92 GLY A N 1
ATOM 722 C CA . GLY A 1 92 ? 3.728 5.137 -1.592 1.00 86.94 92 GLY A CA 1
ATOM 723 C C . GLY A 1 92 ? 3.163 3.837 -2.158 1.00 86.94 92 GLY A C 1
ATOM 724 O O . GLY A 1 92 ? 2.949 3.701 -3.363 1.00 86.94 92 GLY A O 1
ATOM 725 N N . VAL A 1 93 ? 2.878 2.885 -1.272 1.00 89.56 93 VAL A N 1
ATOM 726 C CA . VAL A 1 93 ? 2.194 1.651 -1.653 1.00 89.56 93 VAL A CA 1
ATOM 727 C C . VAL A 1 93 ? 0.689 1.895 -1.695 1.00 89.56 93 VAL A C 1
ATOM 729 O O . VAL A 1 93 ? 0.100 2.450 -0.767 1.00 89.56 93 VAL A O 1
ATOM 732 N N . GLN A 1 94 ? 0.060 1.464 -2.779 1.00 91.88 94 GLN A N 1
ATOM 733 C CA . GLN A 1 94 ? -1.380 1.463 -2.961 1.00 91.88 94 GLN A CA 1
ATOM 734 C C . GLN A 1 94 ? -1.925 0.061 -2.718 1.00 91.88 94 GLN A C 1
ATOM 736 O O . GLN A 1 94 ? -1.427 -0.926 -3.258 1.00 91.88 94 GLN A O 1
ATOM 741 N N . VAL A 1 95 ? -2.970 -0.019 -1.903 1.00 92.94 95 VAL A N 1
ATOM 742 C CA . VAL A 1 95 ? -3.639 -1.272 -1.566 1.00 92.94 95 VAL A CA 1
ATOM 743 C C . VAL A 1 95 ? -4.980 -1.292 -2.278 1.00 92.94 95 VAL A C 1
ATOM 745 O O . VAL A 1 95 ? -5.788 -0.379 -2.097 1.00 92.94 95 VAL A O 1
ATOM 748 N N . LEU A 1 96 ? -5.200 -2.312 -3.103 1.00 93.38 96 LEU A N 1
ATOM 749 C CA . LEU A 1 96 ? -6.344 -2.407 -3.999 1.00 93.38 96 LEU A CA 1
ATOM 750 C C . LEU A 1 96 ? -7.112 -3.715 -3.782 1.00 93.38 96 LEU A C 1
ATOM 752 O O . LEU A 1 96 ? -6.528 -4.772 -3.509 1.00 93.38 96 LEU A O 1
ATOM 756 N N . ASP A 1 97 ? -8.430 -3.650 -3.949 1.00 93.44 97 ASP A N 1
ATOM 757 C CA . ASP A 1 97 ? -9.284 -4.835 -4.018 1.00 93.44 97 ASP A CA 1
ATOM 758 C C . ASP A 1 97 ? -9.300 -5.465 -5.427 1.00 93.44 97 ASP A C 1
ATOM 760 O O . ASP A 1 97 ? -8.682 -4.974 -6.375 1.00 93.44 97 ASP A O 1
ATOM 764 N N . LYS A 1 98 ? -10.039 -6.569 -5.580 1.00 92.44 98 LYS A N 1
ATOM 765 C CA . LYS A 1 98 ? -10.225 -7.278 -6.860 1.00 92.44 98 LYS A CA 1
ATOM 766 C C . LYS A 1 98 ? -10.840 -6.428 -7.982 1.00 92.44 98 LYS A C 1
ATOM 768 O O . LYS A 1 98 ? -10.776 -6.818 -9.143 1.00 92.44 98 LYS A O 1
ATOM 773 N N . HIS A 1 99 ? -11.472 -5.310 -7.640 1.00 92.94 99 HIS A N 1
ATOM 774 C CA . HIS A 1 99 ? -12.082 -4.365 -8.571 1.00 92.94 99 HIS A CA 1
ATOM 775 C C . HIS A 1 99 ? -11.194 -3.135 -8.808 1.00 92.94 99 HIS A C 1
ATOM 777 O O . HIS A 1 99 ? -11.643 -2.191 -9.450 1.00 92.94 99 HIS A O 1
ATOM 783 N N . LEU A 1 100 ? -9.945 -3.154 -8.323 1.00 88.56 100 LEU A N 1
ATOM 784 C CA . LEU A 1 100 ? -8.985 -2.050 -8.393 1.00 88.56 100 LEU A CA 1
ATOM 785 C C . LEU A 1 100 ? -9.409 -0.808 -7.590 1.00 88.56 100 LEU A C 1
ATOM 787 O O . LEU A 1 100 ? -8.903 0.287 -7.833 1.00 88.56 100 LEU A O 1
ATOM 791 N N . ASN A 1 101 ? -10.290 -0.961 -6.598 1.00 92.62 101 ASN A N 1
ATOM 792 C CA . ASN A 1 101 ? -10.622 0.133 -5.690 1.00 92.62 101 ASN A CA 1
ATOM 793 C C . ASN A 1 101 ? -9.561 0.264 -4.604 1.00 92.62 101 ASN A C 1
ATOM 795 O O . ASN A 1 101 ? -9.153 -0.731 -4.000 1.00 92.62 101 ASN A O 1
ATOM 799 N N . LYS A 1 102 ? -9.180 1.506 -4.296 1.00 91.50 102 LYS A N 1
ATOM 800 C CA . LYS A 1 102 ? -8.279 1.810 -3.184 1.00 91.50 102 LYS A CA 1
ATOM 801 C C . LYS A 1 102 ? -8.946 1.486 -1.848 1.00 91.50 102 LYS A C 1
ATOM 803 O O . LYS A 1 102 ? -10.043 1.963 -1.561 1.00 91.50 102 LYS A O 1
ATOM 808 N N . LEU A 1 103 ? -8.253 0.704 -1.028 1.00 90.00 103 LEU A N 1
ATOM 809 C CA . LEU A 1 103 ? -8.657 0.387 0.336 1.00 90.00 103 LEU A CA 1
ATOM 810 C C . LEU A 1 103 ? -7.942 1.316 1.317 1.00 90.00 103 LEU A C 1
ATOM 812 O O . LEU A 1 103 ? -6.748 1.579 1.180 1.00 90.00 103 LEU A O 1
ATOM 816 N N . ASP A 1 104 ? -8.684 1.805 2.308 1.00 86.88 104 ASP A N 1
ATOM 817 C CA . ASP A 1 104 ? -8.140 2.635 3.380 1.00 86.88 104 ASP A CA 1
ATOM 818 C C . ASP A 1 104 ? -7.630 1.742 4.520 1.00 86.88 104 ASP A C 1
ATOM 820 O O . ASP A 1 104 ? -8.406 1.127 5.257 1.00 86.88 104 ASP A O 1
ATOM 824 N N . VAL A 1 105 ? -6.310 1.592 4.588 1.00 86.19 105 VAL A N 1
ATOM 825 C CA . VAL A 1 105 ? -5.575 0.715 5.510 1.00 86.19 105 VAL A CA 1
ATOM 826 C C . VAL A 1 105 ? -4.250 1.384 5.891 1.00 86.19 105 VAL A C 1
ATOM 828 O O . VAL A 1 105 ? -3.805 2.304 5.205 1.00 86.19 105 VAL A O 1
ATOM 831 N N . THR A 1 106 ? -3.618 0.946 6.984 1.00 80.94 106 THR A N 1
ATOM 832 C CA . THR A 1 106 ? -2.387 1.555 7.531 1.00 80.94 106 THR A CA 1
ATOM 833 C C . THR A 1 106 ? -1.270 0.544 7.722 1.00 80.94 106 THR A C 1
ATOM 835 O O . THR A 1 106 ? -1.556 -0.590 8.168 1.00 80.94 106 THR A O 1
#

InterPro domains:
  IPR012505 YbbR-like [PF07949] (38-98)
  IPR053154 Cyclic di-AMP regulator [PTHR37804] (1-106)

Radius of gyration: 21.66 Å; chains: 1; bounding box: 44×44×57 Å

Sequence (106 aa):
LKVRDLSDRIKATIKPEFVYVTVQEKVSKEFKVEAEFNRNQIAAGYVAGQPIVEPSKVKITGARSLIDRITYVKAAIEEKGELKDTISRTTGVQVLDKHLNKLDVT

Organism: Alkalihalophilus pseudofirmus (NCBI:txid79885)

pLDDT: mean 87.05, std 5.52, range [62.72, 94.88]

Foldseek 3Di:
DDDPDDDPVDDDDDPPPDDDDDDADKDKDKDFEAEDEDPVQADPPDDDDHDDDVVRIDIKIDGPVLVVQFDHWYFYDDDPHHDDDDDDDDGDIFTAGPVRDTGDID